Protein AF-A0A1T5DCK3-F1 (afdb_monomer_lite)

Foldseek 3Di:
DPPVPDDWDKDKAWFFDDPFKTKIKIWTQDADPVVRDGRDMFIWIQGPVVRDIDTDWQFDPQFQVRHTDRRGPQWDDDPDQWFRTKGWAALVNLLVCLVVVGGDDPSNVVNVPDDNPDGTDIDTDTDDD

pLDDT: mean 91.92, std 8.51, range [54.09, 98.19]

Organism: NCBI:txid1037355

Secondary structure (DSSP, 8-state):
--GGGSPPPEEEEEEEE-SSEEEEEEEE--EETTTTEE--EEEEEEETTTTEEEE--EE-TTBTT--EE-TTTSEE--S-SSEEEEEEE-HHHHHHHHHTT-B-HHHHHHHTT--TTPPPEEEEEEPP-

Radius of gyration: 18.08 Å; chains: 1; bounding box: 50×34×46 Å

Structure (mmCIF, N/CA/C/O backbone):
data_AF-A0A1T5DCK3-F1
#
_entry.id   AF-A0A1T5DCK3-F1
#
loop_
_atom_site.group_PDB
_atom_site.id
_atom_site.type_symbol
_atom_site.label_atom_id
_atom_site.label_alt_id
_atom_site.label_comp_id
_atom_site.label_asym_id
_atom_site.label_entity_id
_atom_site.label_seq_id
_atom_site.pdbx_PDB_ins_code
_atom_site.Cartn_x
_atom_site.Cartn_y
_atom_site.Cartn_z
_atom_site.occupancy
_atom_site.B_iso_or_equiv
_atom_site.auth_seq_id
_atom_site.auth_comp_id
_atom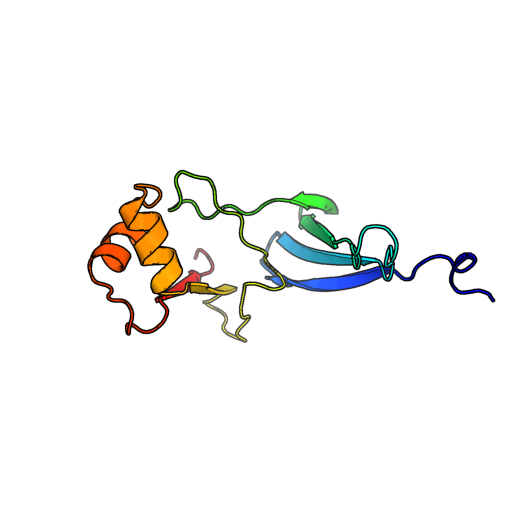_site.auth_asym_id
_atom_site.auth_atom_id
_atom_site.pdbx_PDB_model_num
ATOM 1 N N . PRO A 1 1 ? 34.866 0.796 -14.282 1.00 54.09 1 PRO A N 1
ATOM 2 C CA . PRO A 1 1 ? 34.253 2.106 -14.618 1.00 54.09 1 PRO A CA 1
ATOM 3 C C . PRO A 1 1 ? 34.091 2.942 -13.343 1.00 54.09 1 PRO A C 1
ATOM 5 O O . PRO A 1 1 ? 33.975 2.348 -12.275 1.00 54.09 1 PRO A O 1
ATOM 8 N N . SER A 1 2 ? 34.115 4.276 -13.436 1.00 58.41 2 SER A N 1
ATOM 9 C CA . SER A 1 2 ? 33.665 5.117 -12.317 1.00 58.41 2 SER A CA 1
ATOM 10 C C . SER A 1 2 ? 32.169 4.865 -12.090 1.00 58.41 2 SER A C 1
ATOM 12 O O . SER A 1 2 ? 31.454 4.581 -13.051 1.00 58.41 2 SER A O 1
ATOM 14 N N . ILE A 1 3 ? 31.689 4.953 -10.847 1.00 56.34 3 ILE A N 1
ATOM 15 C CA . ILE A 1 3 ? 30.260 4.778 -10.516 1.00 56.34 3 ILE A CA 1
ATOM 16 C C . ILE A 1 3 ? 29.384 5.745 -11.331 1.00 56.34 3 ILE A C 1
ATOM 18 O O . ILE A 1 3 ? 28.284 5.389 -11.736 1.00 56.34 3 ILE A O 1
ATOM 22 N N . GLU A 1 4 ? 29.916 6.922 -11.660 1.00 58.56 4 GLU A N 1
ATOM 23 C CA . GLU A 1 4 ? 29.238 7.966 -12.434 1.00 58.56 4 GLU A CA 1
ATOM 24 C C . GLU A 1 4 ? 29.069 7.643 -13.929 1.00 58.56 4 GLU A C 1
ATOM 26 O O . GLU A 1 4 ? 28.329 8.335 -14.621 1.00 58.56 4 GLU A O 1
ATOM 31 N N . THR A 1 5 ? 29.749 6.616 -14.457 1.00 62.28 5 THR A N 1
ATOM 32 C CA . THR A 1 5 ? 29.717 6.280 -15.894 1.00 62.28 5 THR A CA 1
ATOM 33 C C . THR A 1 5 ?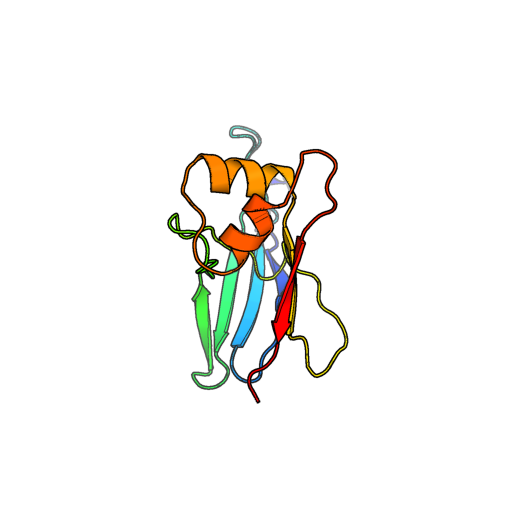 29.013 4.962 -16.215 1.00 62.28 5 THR A C 1
ATOM 35 O O . THR A 1 5 ? 28.977 4.556 -17.377 1.00 62.28 5 THR A O 1
ATOM 38 N N . MET A 1 6 ? 28.438 4.283 -15.217 1.00 72.62 6 MET A N 1
ATOM 39 C CA . MET A 1 6 ? 27.615 3.089 -15.435 1.00 72.62 6 MET A CA 1
ATOM 40 C C . MET A 1 6 ? 26.154 3.464 -15.688 1.00 72.62 6 MET A C 1
ATOM 42 O O . MET A 1 6 ? 25.591 4.317 -15.009 1.00 72.62 6 MET A O 1
ATOM 46 N N . ILE A 1 7 ? 25.521 2.776 -16.643 1.00 79.00 7 ILE A N 1
ATOM 47 C CA . ILE A 1 7 ? 24.062 2.803 -16.793 1.00 79.00 7 ILE A CA 1
ATOM 48 C C . ILE A 1 7 ? 23.467 2.169 -15.525 1.00 79.00 7 ILE A C 1
ATOM 50 O O . ILE A 1 7 ? 23.817 1.023 -15.225 1.00 79.00 7 ILE A O 1
ATOM 54 N N . PRO A 1 8 ? 22.602 2.873 -14.772 1.00 81.12 8 PRO A N 1
ATOM 55 C CA . PRO A 1 8 ? 22.052 2.339 -13.533 1.00 81.12 8 PRO A CA 1
ATOM 56 C C . PRO A 1 8 ? 21.213 1.083 -13.779 1.00 81.12 8 PRO A C 1
ATOM 58 O O . PRO A 1 8 ? 20.351 1.064 -14.658 1.00 81.12 8 PRO A O 1
ATOM 61 N N . GLU A 1 9 ? 21.440 0.046 -12.973 1.00 90.31 9 GLU A N 1
ATOM 62 C CA . GLU A 1 9 ? 20.614 -1.165 -12.978 1.00 90.31 9 GLU A CA 1
ATOM 63 C C . GLU A 1 9 ? 19.194 -0.830 -12.498 1.00 90.31 9 GLU A C 1
ATOM 65 O O . GLU A 1 9 ? 19.015 -0.056 -11.555 1.00 90.31 9 GLU A O 1
ATOM 70 N N . ILE A 1 10 ? 18.180 -1.421 -13.131 1.00 93.56 10 ILE A N 1
ATOM 71 C CA . ILE A 1 10 ? 16.782 -1.314 -12.701 1.00 93.56 10 ILE A CA 1
ATOM 72 C C . ILE A 1 10 ? 16.337 -2.695 -12.231 1.00 93.56 10 ILE A C 1
ATOM 74 O O . ILE A 1 10 ? 16.345 -3.652 -13.003 1.00 93.56 10 ILE A O 1
ATOM 78 N N . PHE A 1 11 ? 15.944 -2.791 -10.965 1.00 95.12 11 PHE A N 1
ATOM 79 C CA . PHE A 1 11 ? 15.368 -4.000 -10.389 1.00 95.12 11 PHE A CA 1
ATOM 80 C C . PHE A 1 11 ? 13.851 -3.959 -10.505 1.00 95.12 11 PHE A C 1
ATOM 82 O O . PHE A 1 11 ? 13.256 -2.900 -10.328 1.00 95.12 11 PHE A O 1
ATOM 89 N N . LEU A 1 12 ? 13.232 -5.109 -10.768 1.00 95.62 12 LEU A N 1
ATOM 90 C CA . LEU A 1 12 ? 11.781 -5.270 -10.781 1.00 95.62 12 LEU A CA 1
ATOM 91 C C . LEU A 1 12 ? 11.365 -6.145 -9.598 1.00 95.62 12 LEU A C 1
ATOM 93 O O . LEU A 1 12 ? 11.812 -7.286 -9.485 1.00 95.62 12 LEU A O 1
ATOM 97 N N . PHE A 1 13 ? 10.494 -5.618 -8.744 1.00 94.88 13 PHE A N 1
ATOM 98 C CA . PHE A 1 13 ? 9.942 -6.321 -7.593 1.00 94.88 13 PHE A CA 1
ATOM 99 C C . PHE A 1 13 ? 8.462 -6.637 -7.832 1.00 94.88 13 PHE A C 1
ATOM 101 O O . PHE A 1 13 ? 7.687 -5.721 -8.124 1.00 94.88 13 PHE A O 1
ATOM 108 N N . PRO A 1 14 ? 8.050 -7.912 -7.732 1.00 92.81 14 PRO A N 1
ATOM 109 C CA . PRO A 1 14 ? 6.644 -8.277 -7.790 1.00 92.81 14 PRO A CA 1
ATOM 110 C C . PRO A 1 14 ? 5.934 -7.976 -6.465 1.00 92.81 14 PRO A C 1
ATOM 112 O O . PRO A 1 14 ? 6.500 -8.170 -5.390 1.00 92.81 14 PRO A O 1
ATOM 115 N N . GLY A 1 15 ? 4.685 -7.523 -6.560 1.00 92.62 15 GLY A N 1
ATOM 116 C CA . GLY A 1 15 ? 3.769 -7.326 -5.440 1.00 92.62 15 GLY A CA 1
ATOM 117 C C . GLY A 1 15 ? 2.556 -8.250 -5.530 1.00 92.62 15 GLY A C 1
ATOM 118 O O . GLY A 1 15 ? 2.675 -9.434 -5.838 1.00 92.62 15 GLY A O 1
ATOM 119 N N . VAL A 1 16 ? 1.372 -7.699 -5.260 1.00 91.31 16 VAL A N 1
ATOM 120 C CA . VAL A 1 16 ? 0.097 -8.431 -5.333 1.00 91.31 16 VAL A CA 1
ATOM 121 C C . VAL A 1 16 ? -0.215 -8.883 -6.759 1.00 91.31 16 VAL A C 1
ATOM 123 O O . VAL A 1 16 ? -0.167 -8.088 -7.700 1.00 91.31 16 VAL A O 1
ATOM 126 N N . PHE A 1 17 ? -0.640 -10.137 -6.910 1.00 90.31 17 PHE A N 1
ATOM 127 C CA . PHE A 1 17 ? -1.206 -10.650 -8.154 1.00 90.31 17 PHE A CA 1
ATOM 128 C C . PHE A 1 17 ? -2.696 -10.946 -7.998 1.00 90.31 17 PHE A C 1
ATOM 130 O O . PHE A 1 17 ? -3.157 -11.523 -7.015 1.00 90.31 17 PHE A O 1
ATOM 137 N N . THR A 1 18 ? -3.455 -10.518 -8.997 1.00 88.38 18 THR A N 1
ATOM 138 C CA . THR A 1 18 ? -4.888 -10.773 -9.131 1.00 88.38 18 THR A CA 1
ATOM 139 C C . THR A 1 18 ? -5.160 -11.367 -10.509 1.00 88.38 18 THR A C 1
ATOM 141 O O . THR A 1 18 ? -4.271 -11.393 -11.365 1.00 88.38 18 THR A O 1
ATOM 144 N N . ASP A 1 19 ? -6.399 -11.779 -10.771 1.00 88.56 19 ASP A N 1
ATOM 145 C CA . ASP A 1 19 ? -6.775 -12.324 -12.079 1.00 88.56 19 ASP A CA 1
ATOM 146 C C . ASP A 1 19 ? -6.506 -11.361 -13.240 1.00 88.56 19 ASP A C 1
ATOM 148 O O . ASP A 1 19 ? -6.129 -11.807 -14.325 1.00 88.56 19 ASP A O 1
ATOM 152 N N . ARG A 1 20 ? -6.664 -10.046 -13.027 1.00 92.94 20 ARG A N 1
ATOM 153 C CA . ARG A 1 20 ? -6.471 -9.025 -14.071 1.00 92.94 20 ARG A CA 1
ATOM 154 C C . ARG A 1 20 ? -5.170 -8.242 -13.931 1.00 92.94 20 ARG A C 1
ATOM 156 O O . ARG A 1 20 ? -4.526 -7.981 -14.941 1.00 92.94 20 ARG A O 1
ATOM 163 N N . TYR A 1 21 ? -4.799 -7.859 -12.716 1.00 94.25 21 TYR A N 1
ATOM 164 C CA . TYR A 1 21 ? -3.709 -6.920 -12.462 1.00 94.25 21 TYR A CA 1
ATOM 165 C C . TYR A 1 21 ? -2.545 -7.583 -11.742 1.00 94.25 21 TYR A C 1
ATOM 167 O O . TYR A 1 21 ? -2.746 -8.227 -10.707 1.00 94.25 21 TYR A O 1
ATOM 175 N N . TYR A 1 22 ? -1.337 -7.363 -12.258 1.00 95.19 22 TYR A N 1
ATOM 176 C CA . TYR A 1 22 ? -0.093 -7.667 -11.558 1.00 95.19 22 TYR A CA 1
ATOM 177 C C . TYR A 1 22 ? 0.562 -6.373 -11.096 1.00 95.19 22 TYR A C 1
ATOM 179 O O . TYR A 1 22 ? 0.998 -5.573 -11.924 1.00 95.19 22 TYR A O 1
ATOM 187 N N . PHE A 1 23 ? 0.621 -6.176 -9.783 1.00 95.81 23 PHE A N 1
ATOM 188 C CA . PHE A 1 23 ? 1.302 -5.040 -9.183 1.00 95.81 23 PHE A CA 1
ATOM 189 C C . PHE A 1 23 ? 2.803 -5.314 -9.133 1.00 95.81 23 PHE A C 1
ATOM 191 O O . PHE A 1 23 ? 3.249 -6.385 -8.719 1.00 95.81 23 PHE A O 1
ATOM 198 N N . LEU A 1 24 ? 3.576 -4.345 -9.595 1.00 96.31 24 LEU A N 1
ATOM 199 C CA . LEU A 1 24 ? 5.017 -4.399 -9.765 1.00 96.31 24 LEU A CA 1
ATOM 200 C C . LEU A 1 24 ? 5.612 -3.071 -9.295 1.00 96.31 24 LEU A C 1
ATOM 202 O O . LEU A 1 24 ? 4.934 -2.044 -9.246 1.00 96.31 24 LEU A O 1
ATOM 206 N N . GLN A 1 25 ? 6.904 -3.069 -9.007 1.00 96.69 25 GLN A N 1
ATOM 207 C CA . GLN A 1 25 ? 7.637 -1.837 -8.772 1.00 96.69 25 GLN A CA 1
ATOM 208 C C . GLN A 1 25 ? 9.042 -1.933 -9.339 1.00 96.69 25 GLN A C 1
ATOM 210 O O . GLN A 1 25 ? 9.726 -2.943 -9.166 1.00 96.69 25 GLN A O 1
ATOM 215 N N . THR A 1 26 ? 9.484 -0.869 -10.000 1.00 96.50 26 THR A N 1
ATOM 216 C CA . THR A 1 26 ? 10.885 -0.722 -10.378 1.00 96.50 26 THR A CA 1
ATOM 217 C C . THR A 1 26 ? 11.645 0.043 -9.308 1.00 96.50 26 THR A C 1
ATOM 219 O O . THR A 1 26 ? 11.128 0.991 -8.724 1.00 96.50 26 THR A O 1
ATOM 222 N N . VAL A 1 27 ? 12.892 -0.352 -9.063 1.00 95.62 27 VAL A N 1
ATOM 223 C CA . VAL A 1 27 ? 13.833 0.392 -8.223 1.00 95.62 27 VAL A CA 1
ATOM 224 C C . VAL A 1 27 ? 15.104 0.599 -9.023 1.00 95.62 27 VAL A C 1
ATOM 226 O O . VAL A 1 27 ? 15.778 -0.365 -9.397 1.00 95.62 27 VAL A O 1
ATOM 229 N N . LYS A 1 28 ? 15.441 1.856 -9.295 1.00 95.06 28 LYS A N 1
ATOM 230 C CA . LYS A 1 28 ? 16.676 2.200 -10.001 1.00 95.06 28 LYS A CA 1
ATOM 231 C C . LYS A 1 28 ? 17.829 2.269 -9.003 1.00 95.06 28 LYS A C 1
ATOM 233 O O . LYS A 1 28 ? 17.735 2.958 -7.992 1.00 95.06 28 LYS A O 1
ATOM 238 N N . LYS A 1 29 ? 18.933 1.579 -9.278 1.00 92.44 29 LYS A N 1
ATOM 239 C CA . LYS A 1 29 ? 20.154 1.574 -8.457 1.00 92.44 29 LYS A CA 1
ATOM 240 C C . LYS A 1 29 ? 20.947 2.865 -8.654 1.00 92.44 29 LYS A C 1
ATOM 242 O O . LYS A 1 29 ? 22.016 2.880 -9.254 1.00 92.44 29 LYS A O 1
ATOM 247 N N . GLU A 1 30 ? 20.382 3.960 -8.180 1.00 91.94 30 GLU A N 1
ATOM 248 C CA . GLU A 1 30 ? 20.925 5.305 -8.320 1.00 91.94 30 GLU A CA 1
ATOM 249 C C . GLU A 1 30 ? 20.798 6.026 -6.984 1.00 91.94 30 GLU A C 1
ATOM 251 O O . GLU A 1 30 ? 19.759 5.946 -6.336 1.00 91.94 30 GLU A O 1
ATOM 256 N N . TYR A 1 31 ? 21.855 6.716 -6.567 1.00 90.75 31 TYR A N 1
ATOM 257 C CA . TYR A 1 31 ? 21.862 7.509 -5.344 1.00 90.75 31 TYR A CA 1
ATOM 258 C C . TYR A 1 31 ? 22.521 8.852 -5.621 1.00 90.75 31 TYR A C 1
ATOM 260 O O . TYR A 1 31 ? 23.645 8.908 -6.119 1.00 90.75 31 TYR A O 1
ATOM 268 N N . ASN A 1 32 ? 21.823 9.931 -5.295 1.00 90.19 32 ASN A N 1
ATOM 269 C CA . ASN A 1 32 ? 22.336 11.282 -5.375 1.00 90.19 32 ASN A CA 1
ATOM 270 C C . ASN A 1 32 ? 22.846 11.706 -3.992 1.00 90.19 32 ASN A C 1
ATOM 272 O O . ASN A 1 32 ? 22.068 12.071 -3.114 1.00 90.19 32 ASN A O 1
ATOM 276 N N . PHE A 1 33 ? 24.169 11.685 -3.820 1.00 90.81 33 PHE A N 1
ATOM 277 C CA . PHE A 1 33 ? 24.838 12.086 -2.577 1.00 90.81 33 PHE A CA 1
ATOM 278 C C . PHE A 1 33 ? 24.746 13.590 -2.284 1.00 90.81 33 PHE A C 1
ATOM 280 O O . PHE A 1 33 ? 24.949 13.997 -1.146 1.00 90.81 33 PHE A O 1
ATOM 287 N N . THR A 1 34 ? 24.448 14.426 -3.282 1.00 93.75 34 THR A N 1
ATOM 288 C CA . THR A 1 34 ? 24.250 15.868 -3.079 1.00 93.75 34 THR A CA 1
ATOM 289 C C . THR A 1 34 ? 22.890 16.160 -2.458 1.00 93.75 34 THR A C 1
ATOM 291 O O . THR A 1 34 ? 22.786 17.042 -1.612 1.00 93.75 34 THR A O 1
ATOM 294 N N . THR A 1 35 ? 21.847 15.438 -2.874 1.00 94.31 35 THR A N 1
ATOM 295 C CA . THR A 1 35 ? 20.481 15.633 -2.363 1.00 94.31 35 THR A CA 1
ATOM 296 C C . THR A 1 35 ? 20.093 14.647 -1.266 1.00 94.31 35 THR A C 1
ATOM 298 O O . THR A 1 35 ? 19.013 14.788 -0.710 1.00 94.31 35 THR A O 1
ATOM 301 N N . ASP A 1 36 ? 20.931 13.644 -0.991 1.00 92.25 36 ASP A N 1
ATOM 302 C CA . ASP A 1 36 ? 20.643 12.511 -0.101 1.00 92.25 36 ASP A CA 1
ATOM 303 C C . ASP A 1 36 ? 19.367 11.739 -0.493 1.00 92.25 36 ASP A C 1
ATOM 305 O O . ASP A 1 36 ? 18.603 11.251 0.334 1.00 92.25 36 ASP A O 1
ATOM 309 N N . ILE A 1 37 ? 19.113 11.655 -1.803 1.00 91.81 37 ILE A N 1
ATOM 310 C CA . ILE A 1 37 ? 17.952 10.962 -2.374 1.00 91.81 37 ILE A CA 1
ATOM 311 C C . ILE A 1 37 ? 18.474 9.840 -3.251 1.00 91.81 37 ILE A C 1
ATOM 313 O O . ILE A 1 37 ? 19.305 10.065 -4.128 1.00 91.81 37 ILE A O 1
ATOM 317 N N . GLY A 1 38 ? 17.941 8.639 -3.082 1.00 92.88 38 GLY A N 1
ATOM 318 C CA . GLY A 1 38 ? 18.279 7.535 -3.960 1.00 92.88 38 GLY A CA 1
ATOM 319 C C . GLY A 1 38 ? 17.207 6.474 -4.029 1.00 92.88 38 GLY A C 1
ATOM 320 O O . GLY A 1 38 ? 16.156 6.565 -3.399 1.00 92.88 38 GLY A O 1
ATOM 321 N N . PHE A 1 39 ? 17.515 5.464 -4.830 1.00 92.94 39 PHE A N 1
ATOM 322 C CA . PHE A 1 39 ? 16.661 4.332 -5.133 1.00 92.94 39 PHE A CA 1
ATOM 323 C C . PHE A 1 39 ? 15.274 4.762 -5.622 1.00 92.94 39 PHE A C 1
ATOM 325 O O . PHE A 1 39 ? 14.280 4.304 -5.051 1.00 92.94 39 PHE A O 1
ATOM 332 N N . PRO A 1 40 ? 15.177 5.650 -6.640 1.00 93.88 40 PRO A N 1
ATOM 333 C CA . PRO A 1 40 ? 13.886 6.120 -7.111 1.00 93.88 40 PRO A CA 1
ATOM 334 C C . PRO A 1 40 ? 13.050 4.934 -7.590 1.00 93.88 40 PRO A C 1
ATOM 336 O O . PRO A 1 40 ? 13.566 3.982 -8.193 1.00 93.88 40 PRO A O 1
ATOM 339 N N . ARG A 1 41 ? 11.759 5.003 -7.263 1.00 94.50 41 ARG A N 1
ATOM 340 C CA . ARG A 1 41 ? 10.803 3.913 -7.433 1.00 94.50 41 ARG A CA 1
ATOM 341 C C . ARG A 1 41 ? 9.693 4.329 -8.377 1.00 94.50 41 ARG A C 1
ATOM 343 O O . ARG A 1 41 ? 9.220 5.461 -8.291 1.00 94.50 41 ARG A O 1
ATOM 350 N N . THR A 1 42 ? 9.244 3.399 -9.208 1.00 95.81 42 THR A N 1
ATOM 351 C CA . THR A 1 42 ? 8.036 3.580 -10.018 1.00 95.81 42 THR A CA 1
ATOM 352 C C . THR A 1 42 ? 7.111 2.399 -9.789 1.00 95.81 42 THR A C 1
ATOM 354 O O . THR A 1 42 ? 7.484 1.249 -10.020 1.00 95.81 42 THR A O 1
ATOM 357 N N . ASP A 1 43 ? 5.906 2.695 -9.316 1.00 96.69 43 ASP A N 1
ATOM 358 C CA . ASP A 1 43 ? 4.852 1.716 -9.092 1.00 96.69 43 ASP A CA 1
ATOM 359 C C . ASP A 1 43 ? 4.146 1.426 -10.425 1.00 96.69 43 ASP A C 1
ATOM 361 O O . ASP A 1 43 ? 3.568 2.315 -11.050 1.00 96.69 43 ASP A O 1
ATOM 365 N N . LEU A 1 44 ? 4.215 0.172 -10.874 1.00 97.31 44 LEU A N 1
ATOM 366 C CA . LEU A 1 44 ? 3.696 -0.287 -12.160 1.00 97.31 44 LEU A CA 1
ATOM 367 C C . LEU A 1 44 ? 2.611 -1.348 -11.982 1.00 97.31 44 LEU A C 1
ATOM 369 O O . LEU A 1 44 ? 2.692 -2.210 -11.113 1.00 97.31 44 LEU A O 1
ATOM 373 N N . VAL A 1 45 ? 1.606 -1.330 -12.846 1.00 97.38 45 VAL A N 1
ATOM 374 C CA . VAL A 1 45 ? 0.610 -2.394 -12.940 1.00 97.38 45 VAL A CA 1
ATOM 375 C C . VAL A 1 45 ? 0.596 -2.940 -14.356 1.00 97.38 45 VAL A C 1
ATOM 377 O O . VAL A 1 45 ? 0.490 -2.185 -15.320 1.00 97.38 45 VAL A O 1
ATOM 380 N N . TYR A 1 46 ? 0.713 -4.257 -14.489 1.00 97.75 46 TYR A N 1
ATOM 381 C CA . TYR A 1 46 ? 0.452 -4.940 -15.750 1.00 97.75 46 TYR A CA 1
ATOM 382 C C . TYR A 1 46 ? -1.012 -5.379 -15.789 1.00 97.75 46 TYR A C 1
ATOM 384 O O . TYR A 1 46 ? -1.436 -6.212 -14.983 1.00 97.75 46 TYR A O 1
ATOM 392 N N . ASP A 1 47 ? -1.784 -4.815 -16.718 1.00 97.69 47 ASP A N 1
ATOM 393 C CA . ASP A 1 47 ? -3.145 -5.254 -17.016 1.00 97.69 47 ASP A CA 1
ATOM 394 C C . ASP A 1 47 ? -3.089 -6.405 -18.024 1.00 97.69 47 ASP A C 1
ATOM 396 O O . ASP A 1 47 ? -2.731 -6.231 -19.191 1.00 97.69 47 ASP A O 1
ATOM 400 N N . ARG A 1 48 ? -3.458 -7.605 -17.575 1.00 96.75 48 ARG A N 1
ATOM 401 C CA . ARG A 1 48 ? -3.417 -8.823 -18.393 1.00 96.75 48 ARG A CA 1
ATOM 402 C C . ARG A 1 48 ? -4.450 -8.843 -19.513 1.00 96.75 48 ARG A C 1
ATOM 404 O O . ARG A 1 48 ? -4.237 -9.547 -20.500 1.00 96.75 48 ARG A O 1
ATOM 411 N N . GLN A 1 49 ? -5.568 -8.135 -19.359 1.00 97.19 49 GLN A N 1
ATOM 412 C CA . GLN A 1 49 ? -6.609 -8.076 -20.386 1.00 97.19 49 GLN A CA 1
ATOM 413 C C . GLN A 1 49 ? -6.173 -7.158 -21.525 1.00 97.19 49 GLN A C 1
ATOM 415 O O . GLN A 1 49 ? -6.283 -7.525 -22.693 1.00 97.19 49 GLN A O 1
ATOM 420 N N . GLU A 1 50 ? -5.618 -5.999 -21.178 1.00 97.94 50 GLU A N 1
ATOM 421 C CA . GLU A 1 50 ? -5.135 -5.012 -22.150 1.00 97.9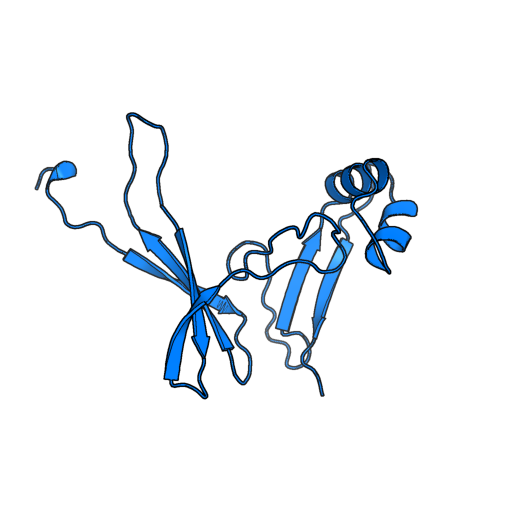4 50 GLU A CA 1
ATOM 422 C C . GLU A 1 50 ? -3.728 -5.335 -22.672 1.00 97.94 50 GLU A C 1
ATOM 424 O O . GLU A 1 50 ? -3.321 -4.838 -23.719 1.00 97.94 50 GLU A O 1
ATOM 429 N N . LYS A 1 51 ? -2.995 -6.206 -21.966 1.00 97.44 51 LYS A N 1
ATOM 430 C CA . LYS A 1 51 ? -1.588 -6.556 -22.215 1.00 97.44 51 LYS A CA 1
ATOM 431 C C . LYS A 1 51 ? -0.677 -5.323 -22.212 1.00 97.44 51 LYS A C 1
ATOM 433 O O . LYS A 1 51 ? 0.277 -5.257 -22.987 1.00 97.44 51 LYS A O 1
ATOM 438 N N . ALA A 1 52 ? -0.953 -4.382 -21.313 1.00 98.06 52 ALA A N 1
ATOM 439 C CA . ALA A 1 52 ? -0.254 -3.107 -21.191 1.00 98.06 52 ALA A CA 1
ATOM 440 C C . ALA A 1 52 ? 0.225 -2.860 -19.753 1.00 98.06 52 ALA A C 1
ATOM 442 O O . ALA A 1 52 ? -0.309 -3.430 -18.800 1.00 98.06 52 ALA A O 1
ATOM 443 N N . ILE A 1 53 ? 1.256 -2.023 -19.613 1.00 97.75 53 ILE A N 1
ATOM 444 C CA . ILE A 1 53 ? 1.793 -1.580 -18.323 1.00 97.75 53 ILE A CA 1
ATOM 445 C C . ILE A 1 53 ? 1.424 -0.114 -18.118 1.00 97.75 53 ILE A C 1
ATOM 447 O O . ILE A 1 53 ? 1.600 0.699 -19.026 1.00 97.75 53 ILE A O 1
ATOM 451 N N . TYR A 1 54 ? 0.974 0.213 -16.912 1.00 97.94 54 TYR A N 1
ATOM 452 C CA . TYR A 1 54 ? 0.648 1.570 -16.492 1.00 97.94 54 TYR A CA 1
ATOM 453 C C . TYR A 1 54 ? 1.349 1.912 -15.183 1.00 97.94 54 TYR A C 1
ATOM 455 O O . TYR A 1 54 ? 1.577 1.033 -14.353 1.00 97.94 54 TYR A O 1
ATOM 463 N N . GLU A 1 55 ? 1.635 3.192 -14.968 1.00 97.44 55 GLU A N 1
ATOM 464 C CA . GLU A 1 55 ? 1.880 3.691 -13.616 1.00 97.44 55 GLU A CA 1
ATOM 465 C C . GLU A 1 55 ? 0.557 3.741 -12.852 1.00 97.44 55 GLU A C 1
ATOM 467 O O . GLU A 1 55 ? -0.493 4.039 -13.429 1.00 97.44 55 GLU A O 1
ATOM 472 N N . TYR A 1 56 ? 0.591 3.426 -11.560 1.00 95.44 56 TYR A N 1
ATOM 473 C CA . TYR A 1 56 ? -0.622 3.379 -10.751 1.00 95.44 56 TYR A CA 1
ATOM 474 C C . TYR A 1 56 ? -0.460 4.091 -9.414 1.00 95.44 56 TYR A C 1
ATOM 476 O O . TYR A 1 56 ? 0.632 4.324 -8.906 1.00 95.44 56 TYR A O 1
ATOM 484 N N . THR A 1 57 ? -1.599 4.392 -8.802 1.00 95.12 57 THR A N 1
ATOM 485 C CA . THR A 1 57 ? -1.671 4.730 -7.384 1.00 95.12 57 THR A CA 1
ATOM 486 C C . THR A 1 57 ? -2.882 4.029 -6.788 1.00 95.12 57 THR A C 1
ATOM 488 O O . THR A 1 57 ? -4.003 4.204 -7.268 1.00 95.12 57 THR A O 1
ATOM 491 N N . VAL A 1 58 ? -2.667 3.223 -5.747 1.00 93.31 58 VAL A N 1
ATOM 492 C CA . VAL A 1 58 ? -3.752 2.665 -4.930 1.00 93.31 58 VAL A CA 1
ATOM 493 C C . VAL A 1 58 ? -3.952 3.571 -3.727 1.00 93.31 58 VAL A C 1
ATOM 495 O O . VAL A 1 58 ? -2.989 3.978 -3.087 1.00 93.31 58 VAL A O 1
ATOM 498 N N . LEU A 1 59 ? -5.208 3.892 -3.426 1.00 94.06 59 LEU A N 1
ATOM 499 C CA . LEU A 1 59 ? -5.585 4.801 -2.350 1.00 94.06 59 LEU A CA 1
ATOM 500 C C . LEU A 1 59 ? -6.459 4.052 -1.349 1.00 94.06 59 LEU A C 1
ATOM 502 O O . LEU A 1 59 ? -7.423 3.391 -1.743 1.00 94.06 59 LEU A O 1
ATOM 506 N N . ASN A 1 60 ? -6.163 4.186 -0.058 1.00 93.50 60 ASN A N 1
ATOM 507 C CA . ASN A 1 60 ? -7.044 3.677 0.980 1.00 93.50 60 ASN A CA 1
ATOM 508 C C . ASN A 1 60 ? -8.301 4.554 1.036 1.00 93.50 60 ASN A C 1
ATOM 510 O O . ASN A 1 60 ? -8.253 5.725 1.416 1.00 93.50 60 ASN A O 1
ATOM 514 N N . ALA A 1 61 ? -9.432 3.973 0.638 1.00 93.50 61 ALA A N 1
ATOM 515 C CA . ALA A 1 61 ? -10.696 4.682 0.535 1.00 93.50 61 ALA A CA 1
ATOM 516 C C . ALA A 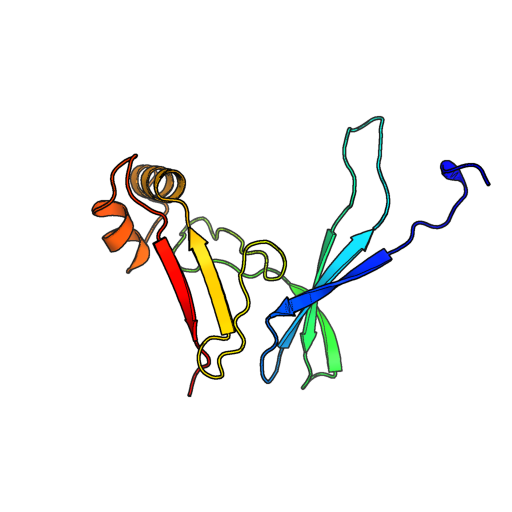1 61 ? -11.235 5.168 1.887 1.00 93.50 61 ALA A C 1
ATOM 518 O O . ALA A 1 61 ? -12.024 6.108 1.876 1.00 93.50 61 ALA A O 1
ATOM 519 N N . ASP A 1 62 ? -10.812 4.589 3.017 1.00 95.25 62 ASP A N 1
ATOM 520 C CA . ASP A 1 62 ? -11.212 5.021 4.362 1.00 95.25 62 ASP A CA 1
ATOM 521 C C . ASP A 1 62 ? -10.459 6.277 4.835 1.00 95.25 62 ASP A C 1
ATOM 523 O O . ASP A 1 62 ? -10.860 6.893 5.822 1.00 95.25 62 ASP A O 1
ATOM 527 N N . PHE A 1 63 ? -9.427 6.715 4.104 1.00 95.88 63 PHE A N 1
ATOM 528 C CA . PHE A 1 63 ? -8.778 8.009 4.304 1.00 95.88 63 PHE A CA 1
ATOM 529 C C . PHE A 1 63 ? -9.373 9.061 3.366 1.00 95.88 63 PHE A C 1
ATOM 531 O O . PHE A 1 63 ? -9.286 8.974 2.139 1.00 95.88 63 PHE A O 1
ATOM 538 N N . SER A 1 64 ? -9.927 10.123 3.940 1.00 93.44 64 SER A N 1
ATOM 539 C CA . SER A 1 64 ? -10.421 11.293 3.205 1.00 93.44 64 SER A CA 1
ATOM 540 C C . SER A 1 64 ? -9.293 12.037 2.486 1.00 93.44 64 SER A C 1
ATOM 542 O O . SER A 1 64 ? -9.511 12.605 1.418 1.00 93.44 64 SER A O 1
ATOM 544 N N . THR A 1 65 ? -8.073 11.953 3.020 1.00 91.75 65 THR A N 1
ATOM 545 C CA . THR A 1 65 ? -6.832 12.476 2.432 1.00 91.75 65 THR A CA 1
ATOM 546 C C . THR A 1 65 ? -6.292 11.625 1.281 1.00 91.75 65 THR A C 1
ATOM 548 O O . THR A 1 65 ? -5.271 11.982 0.703 1.00 91.75 65 THR A O 1
ATOM 551 N N . LYS A 1 66 ? -6.976 10.529 0.905 1.00 89.50 66 LYS A N 1
ATOM 552 C CA . LYS A 1 66 ? -6.537 9.595 -0.144 1.00 89.50 66 LYS A CA 1
ATOM 553 C C . LYS A 1 66 ? -5.121 9.072 0.134 1.00 89.50 66 LYS A C 1
ATOM 555 O O . LYS A 1 66 ? -4.233 9.186 -0.705 1.00 89.50 66 LYS A O 1
ATOM 560 N N . LYS A 1 67 ? -4.903 8.507 1.326 1.00 92.25 67 LYS A N 1
ATOM 561 C CA . LYS A 1 67 ? -3.598 7.954 1.713 1.00 92.25 67 LYS A CA 1
ATOM 562 C C . LYS A 1 67 ? -3.188 6.844 0.726 1.00 92.25 67 LYS A C 1
ATOM 564 O O . LYS A 1 67 ? -3.971 5.904 0.548 1.00 92.25 67 LYS A O 1
ATOM 569 N N . PRO A 1 68 ? -2.022 6.945 0.062 1.00 93.19 68 PRO A N 1
ATOM 570 C CA . PRO A 1 68 ? -1.570 5.920 -0.868 1.00 93.19 68 PRO A CA 1
ATOM 571 C C . PRO A 1 68 ? -1.193 4.630 -0.133 1.00 93.19 68 PRO A C 1
ATOM 573 O O . PRO A 1 68 ? -0.833 4.653 1.043 1.00 93.19 68 PRO A O 1
ATOM 576 N N . VAL A 1 69 ? -1.285 3.506 -0.840 1.00 92.44 69 VAL A N 1
ATOM 577 C CA . VAL A 1 69 ? -0.874 2.180 -0.364 1.00 92.44 69 VAL A CA 1
ATOM 578 C C . VAL A 1 69 ? 0.114 1.601 -1.364 1.00 92.44 69 VAL A C 1
ATOM 580 O O . VAL A 1 69 ? -0.231 1.434 -2.537 1.00 92.44 69 VAL A O 1
ATOM 583 N N . ASN A 1 70 ? 1.330 1.278 -0.917 1.00 91.94 70 ASN A N 1
ATOM 584 C CA . ASN A 1 70 ? 2.292 0.621 -1.785 1.00 91.94 70 ASN A CA 1
ATOM 585 C C . ASN A 1 70 ? 2.016 -0.889 -1.852 1.00 91.94 70 ASN A C 1
ATOM 587 O O . ASN A 1 70 ? 2.158 -1.605 -0.861 1.00 91.94 70 ASN A O 1
ATOM 591 N N . MET A 1 71 ? 1.670 -1.391 -3.039 1.00 93.50 71 MET A N 1
ATOM 592 C CA . MET A 1 71 ? 1.274 -2.794 -3.235 1.00 93.50 71 MET A CA 1
ATOM 593 C C . MET A 1 71 ? 2.459 -3.776 -3.298 1.00 93.50 71 MET A C 1
ATOM 595 O O . MET A 1 71 ? 2.269 -4.936 -3.670 1.00 93.50 71 MET A O 1
ATOM 599 N N . VAL A 1 72 ? 3.670 -3.320 -2.960 1.00 91.62 72 VAL A N 1
ATOM 600 C CA . VAL A 1 72 ? 4.899 -4.126 -2.927 1.00 91.62 72 VAL A CA 1
ATOM 601 C C . VAL A 1 72 ? 5.531 -4.111 -1.531 1.00 91.62 72 VAL A C 1
ATOM 603 O O . VAL A 1 72 ? 5.793 -5.173 -0.974 1.00 91.62 72 VAL A O 1
ATOM 606 N N . TYR A 1 73 ? 5.745 -2.936 -0.934 1.00 86.69 73 TYR A N 1
ATOM 607 C CA . TYR A 1 73 ? 6.430 -2.791 0.357 1.00 86.69 73 TYR A CA 1
ATOM 608 C C . TYR A 1 73 ? 5.508 -2.780 1.578 1.00 86.69 73 TYR A C 1
ATOM 610 O O . TYR A 1 73 ? 5.864 -3.366 2.602 1.00 86.69 73 TYR A O 1
ATOM 618 N N . ASP A 1 74 ? 4.341 -2.138 1.491 1.00 88.00 74 ASP A N 1
ATOM 619 C CA . ASP A 1 74 ? 3.484 -1.888 2.666 1.00 88.00 74 ASP A CA 1
ATOM 620 C C . ASP A 1 74 ? 2.558 -3.069 2.991 1.00 88.00 74 ASP A C 1
ATOM 622 O O . ASP A 1 74 ? 1.776 -3.030 3.946 1.00 88.00 74 ASP A O 1
ATOM 626 N N . ILE A 1 75 ? 2.622 -4.128 2.183 1.00 91.62 75 ILE A N 1
ATOM 627 C CA . ILE A 1 75 ? 1.701 -5.257 2.231 1.00 91.62 75 ILE A CA 1
ATOM 628 C C . ILE A 1 75 ? 2.433 -6.572 2.492 1.00 91.62 75 ILE A C 1
ATOM 630 O O . ILE A 1 75 ? 3.608 -6.756 2.177 1.00 91.62 75 ILE A O 1
ATOM 634 N N . LYS A 1 76 ? 1.712 -7.518 3.089 1.00 90.12 76 LYS A N 1
ATOM 635 C CA . LYS A 1 76 ? 2.132 -8.909 3.251 1.00 90.12 76 LYS A CA 1
ATOM 636 C C . LYS A 1 76 ? 1.291 -9.794 2.345 1.00 90.12 76 LYS A C 1
ATOM 638 O O . LYS A 1 76 ? 0.063 -9.716 2.365 1.00 90.12 76 LYS A O 1
ATOM 643 N N . LEU A 1 77 ? 1.973 -10.635 1.577 1.00 85.25 77 LEU A N 1
ATOM 644 C CA . LEU A 1 77 ? 1.363 -11.681 0.767 1.00 85.25 77 LEU A CA 1
ATOM 645 C C . LEU A 1 77 ? 1.312 -12.973 1.582 1.00 85.25 77 LEU A C 1
ATOM 647 O O . LEU A 1 77 ? 2.291 -13.332 2.239 1.00 85.25 77 LEU A O 1
ATOM 651 N N . PHE A 1 78 ? 0.182 -13.666 1.517 1.00 79.31 78 PHE A N 1
ATOM 652 C CA . PHE A 1 78 ? 0.007 -15.001 2.075 1.00 79.31 78 PHE A CA 1
ATOM 653 C C . PHE A 1 78 ? -0.297 -15.963 0.932 1.00 79.31 78 PHE A C 1
ATOM 655 O O . PHE A 1 78 ? -0.899 -15.569 -0.063 1.00 79.31 78 PHE A O 1
ATOM 662 N N . ASN A 1 79 ? 0.126 -17.219 1.063 1.00 75.56 79 ASN A N 1
ATOM 663 C CA . ASN A 1 79 ? -0.254 -18.267 0.119 1.00 75.56 79 ASN A CA 1
ATOM 664 C C . ASN A 1 79 ? -1.658 -18.784 0.474 1.00 75.56 79 ASN A C 1
ATOM 666 O O . ASN A 1 79 ? -1.799 -19.898 0.977 1.00 75.56 79 ASN A O 1
ATOM 670 N N . ASP A 1 80 ? -2.654 -17.915 0.315 1.00 84.44 80 ASP A N 1
ATOM 671 C CA . ASP A 1 80 ? -4.057 -18.141 0.652 1.00 84.44 80 ASP A CA 1
ATOM 672 C C . ASP A 1 80 ? -4.935 -17.737 -0.540 1.00 84.44 80 ASP A C 1
ATOM 674 O O . ASP A 1 80 ? -4.809 -16.630 -1.064 1.00 84.44 80 ASP A O 1
ATOM 678 N N . ASP A 1 81 ? -5.824 -18.634 -0.967 1.00 83.12 81 ASP A N 1
ATOM 679 C CA . ASP A 1 81 ? -6.647 -18.434 -2.166 1.00 83.12 81 ASP A CA 1
ATOM 680 C C . ASP A 1 81 ? -7.798 -17.426 -1.954 1.00 83.12 81 ASP A C 1
ATOM 682 O O . ASP A 1 81 ? -8.457 -17.020 -2.912 1.00 83.12 81 ASP A O 1
ATOM 686 N N . GLU A 1 82 ? -8.074 -16.999 -0.716 1.00 88.75 82 GLU A N 1
ATOM 687 C CA . GLU A 1 82 ? -9.105 -16.005 -0.404 1.00 88.75 82 GLU A CA 1
ATOM 688 C C . GLU A 1 82 ? -8.538 -14.602 -0.144 1.00 88.75 82 GLU A C 1
ATOM 690 O O . GLU A 1 82 ? -9.235 -13.610 -0.390 1.00 88.75 82 GLU A O 1
ATOM 695 N N . ILE A 1 83 ? -7.309 -14.495 0.373 1.00 90.81 83 ILE A N 1
ATOM 696 C CA . ILE A 1 83 ? -6.687 -13.233 0.800 1.00 90.81 83 ILE A CA 1
ATOM 697 C C . ILE A 1 83 ? -5.612 -12.799 -0.201 1.00 90.81 83 ILE A C 1
ATOM 699 O O . ILE A 1 83 ? -4.538 -13.382 -0.276 1.00 90.81 83 ILE A O 1
ATOM 703 N N . ALA A 1 84 ? -5.860 -11.688 -0.894 1.00 89.69 84 ALA A N 1
ATOM 704 C CA . ALA A 1 84 ? -4.912 -11.109 -1.841 1.00 89.69 84 ALA A CA 1
ATOM 705 C C . ALA A 1 84 ? -3.700 -10.477 -1.141 1.00 89.69 84 ALA A C 1
ATOM 707 O O . ALA A 1 84 ? -2.566 -10.614 -1.596 1.00 89.69 84 ALA A O 1
ATOM 708 N N . PHE A 1 85 ? -3.938 -9.747 -0.047 1.00 92.38 85 PHE A N 1
ATOM 709 C CA . PHE A 1 85 ? -2.881 -9.164 0.775 1.00 92.38 85 PHE A CA 1
ATOM 710 C C . PHE A 1 85 ? -3.394 -8.717 2.142 1.00 92.38 85 PHE A C 1
ATOM 712 O O . PHE A 1 85 ? -4.593 -8.517 2.353 1.00 92.38 85 PHE A O 1
ATOM 719 N N . VAL A 1 86 ? -2.455 -8.496 3.061 1.00 93.62 86 VAL A N 1
ATOM 720 C CA . VAL A 1 86 ? -2.711 -7.853 4.351 1.00 93.62 86 VAL A CA 1
ATOM 721 C C . VAL A 1 86 ? -1.888 -6.585 4.463 1.00 93.62 86 VAL A C 1
ATOM 723 O O . VAL A 1 86 ? -0.681 -6.604 4.234 1.00 93.62 86 VAL A O 1
ATOM 726 N N . GLN A 1 87 ? -2.532 -5.494 4.859 1.00 94.19 87 GLN A N 1
ATOM 727 C CA . GLN A 1 87 ? -1.856 -4.264 5.247 1.00 94.19 87 GLN A CA 1
ATOM 728 C C . GLN A 1 87 ? -1.844 -4.155 6.773 1.00 94.19 87 GLN A C 1
ATOM 730 O O . GLN A 1 87 ? -2.880 -4.322 7.422 1.00 94.19 87 GLN A O 1
ATOM 735 N N . ARG A 1 88 ? -0.673 -3.867 7.343 1.00 94.50 88 ARG A N 1
ATOM 736 C CA . ARG A 1 88 ? -0.519 -3.540 8.764 1.00 94.50 88 ARG A CA 1
ATOM 737 C C . ARG A 1 88 ? -0.669 -2.028 8.929 1.00 94.50 88 ARG A C 1
ATOM 739 O O . ARG A 1 88 ? 0.017 -1.276 8.245 1.00 94.50 88 ARG A O 1
ATOM 746 N N . LEU A 1 89 ? -1.583 -1.599 9.792 1.00 95.25 89 LEU A N 1
ATOM 747 C CA . LEU A 1 89 ? -1.854 -0.194 10.087 1.00 95.25 89 LEU A CA 1
ATOM 748 C C . LEU A 1 89 ? -1.533 0.068 11.559 1.00 95.25 89 LEU A C 1
ATOM 750 O O . LEU A 1 89 ? -2.155 -0.526 12.443 1.00 95.25 89 LEU A O 1
ATOM 754 N N . GLU A 1 90 ? -0.557 0.933 11.823 1.00 95.69 90 GLU A N 1
ATOM 755 C CA . GLU A 1 90 ? -0.119 1.223 13.189 1.00 95.69 90 GLU A CA 1
ATOM 756 C C . GLU A 1 90 ? -1.200 1.964 13.976 1.00 95.69 90 GLU A C 1
ATOM 758 O O . GLU A 1 90 ? -1.830 2.893 13.466 1.00 95.69 90 GLU A O 1
ATOM 763 N N . ALA A 1 91 ? -1.404 1.570 15.236 1.00 97.62 91 ALA A N 1
ATOM 764 C CA . ALA A 1 91 ? -2.382 2.221 16.099 1.00 97.62 91 ALA A CA 1
ATOM 765 C C . ALA A 1 91 ? -2.085 3.722 16.306 1.00 97.62 91 ALA A C 1
ATOM 767 O O . ALA A 1 91 ? -3.020 4.505 16.126 1.00 97.62 91 ALA A O 1
ATOM 768 N N . PRO A 1 92 ? -0.832 4.164 16.565 1.00 96.88 92 PRO A N 1
ATOM 769 C CA . PRO A 1 92 ? -0.514 5.590 16.678 1.00 96.88 92 PRO A CA 1
ATOM 770 C C . PRO A 1 92 ? -0.929 6.408 15.445 1.00 96.88 92 PRO A C 1
ATOM 772 O O . PRO A 1 92 ? -1.616 7.420 15.587 1.00 96.88 92 PRO A O 1
ATOM 775 N N . ASP A 1 93 ? -0.614 5.922 14.239 1.00 95.31 93 ASP A N 1
ATOM 776 C CA . ASP A 1 93 ? -0.965 6.589 12.978 1.00 95.31 93 ASP A CA 1
ATOM 777 C C . ASP A 1 93 ? -2.485 6.696 12.787 1.00 95.31 93 ASP A C 1
ATOM 779 O O . ASP A 1 93 ? -2.999 7.703 12.298 1.00 95.31 93 ASP A O 1
ATOM 783 N 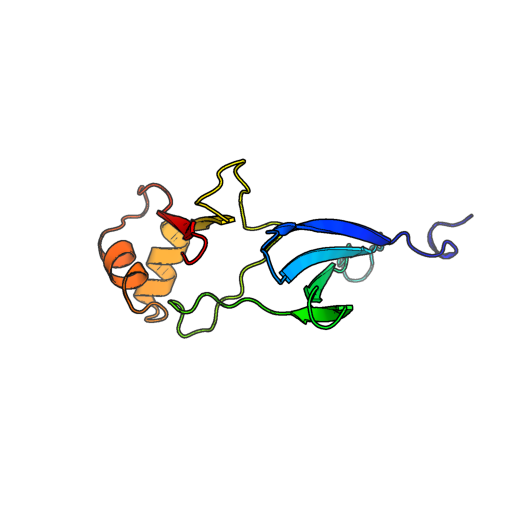N . LEU A 1 94 ? -3.225 5.643 13.150 1.00 97.25 94 LEU A N 1
ATOM 784 C CA . LEU A 1 94 ? -4.685 5.633 13.057 1.00 97.25 94 LEU A CA 1
ATOM 785 C C . LEU A 1 94 ? -5.324 6.579 14.075 1.00 97.25 94 LEU A C 1
ATOM 787 O O . LEU A 1 94 ? -6.300 7.253 13.745 1.00 97.25 94 LEU A O 1
ATOM 791 N N . ILE A 1 95 ? -4.779 6.650 15.290 1.00 98.06 95 ILE A N 1
ATOM 792 C CA . ILE A 1 95 ? -5.236 7.571 16.334 1.00 98.06 95 ILE A CA 1
ATOM 793 C C . ILE A 1 95 ? -5.031 9.017 15.881 1.00 98.06 95 ILE A C 1
ATOM 795 O O . ILE A 1 95 ? -5.956 9.823 15.988 1.00 98.06 95 ILE A O 1
ATOM 799 N N . GLU A 1 96 ? -3.852 9.347 15.350 1.00 97.50 96 GLU A N 1
ATOM 800 C CA . GLU A 1 96 ? -3.554 10.680 14.822 1.00 97.50 96 GLU A CA 1
ATOM 801 C C . GLU A 1 96 ? -4.482 11.041 13.654 1.00 97.50 96 GLU A C 1
ATOM 803 O O . GLU A 1 96 ? -5.165 12.066 13.698 1.00 97.50 96 GLU A O 1
ATOM 808 N N . ALA A 1 97 ? -4.611 10.157 12.661 1.00 97.06 97 ALA A N 1
ATOM 809 C CA . ALA A 1 9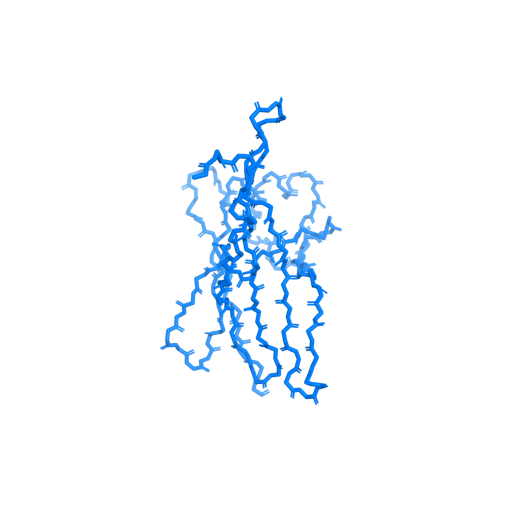7 ? -5.504 10.374 11.525 1.00 97.06 97 ALA A CA 1
ATOM 810 C C . ALA A 1 97 ? -6.974 10.545 11.957 1.00 97.06 97 ALA A C 1
ATOM 812 O O . ALA A 1 97 ? -7.707 11.356 11.385 1.00 97.06 97 ALA A O 1
ATOM 813 N N . ASN A 1 98 ? -7.427 9.814 12.984 1.00 97.69 98 ASN A N 1
ATOM 814 C CA . ASN A 1 98 ? -8.777 9.969 13.526 1.00 97.69 98 ASN A CA 1
ATOM 815 C C . ASN A 1 98 ? -8.960 11.324 14.228 1.00 97.69 98 ASN A C 1
ATOM 817 O O . ASN A 1 98 ? -9.965 11.997 13.993 1.00 97.69 98 ASN A O 1
ATOM 821 N N . LYS A 1 99 ? -7.982 11.748 15.045 1.00 97.31 99 LYS A N 1
ATOM 822 C CA . LYS A 1 99 ? -7.971 13.064 15.715 1.00 97.31 99 LYS A CA 1
ATOM 823 C C . LYS A 1 99 ? -8.022 14.211 14.701 1.00 97.31 99 LYS A C 1
ATOM 825 O O . LYS A 1 99 ? -8.746 15.179 14.920 1.00 97.31 99 LYS A O 1
ATOM 830 N N . ASN A 1 100 ? -7.339 14.058 13.568 1.00 97.25 100 ASN A N 1
ATOM 831 C CA . ASN A 1 100 ? -7.336 15.028 12.470 1.00 97.25 100 ASN A CA 1
ATOM 832 C C . ASN A 1 100 ? -8.609 14.982 11.600 1.00 97.25 100 ASN A C 1
ATOM 834 O O . ASN A 1 100 ? -8.763 15.784 10.680 1.00 97.25 100 ASN A O 1
ATOM 838 N N . GLY A 1 101 ? -9.539 14.057 11.866 1.00 97.12 101 GLY A N 1
ATOM 839 C CA . GLY A 1 101 ? -10.771 13.901 11.089 1.00 97.12 101 GLY A CA 1
ATOM 840 C C . GLY A 1 101 ? -10.559 13.301 9.695 1.00 97.12 101 GLY A C 1
ATOM 841 O O . GLY A 1 101 ? -11.420 13.441 8.827 1.00 97.12 101 GLY A O 1
ATOM 842 N N . GLU A 1 102 ? -9.433 12.627 9.463 1.00 97.75 102 GLU A N 1
ATOM 843 C CA . GLU A 1 102 ? -9.058 12.096 8.150 1.00 97.75 102 GLU A CA 1
ATOM 844 C C . GLU A 1 102 ? -9.715 10.746 7.853 1.00 97.75 102 GLU A C 1
ATOM 846 O O . GLU A 1 102 ? -9.897 10.396 6.686 1.00 97.75 102 GLU A O 1
ATOM 851 N N . LEU A 1 103 ? -10.110 9.996 8.883 1.00 97.75 103 LEU A N 1
ATOM 852 C CA . LEU A 1 103 ? -10.721 8.677 8.736 1.00 97.75 103 LEU A CA 1
ATOM 853 C C . LEU A 1 103 ? -12.242 8.739 8.555 1.00 97.75 103 LEU A C 1
ATOM 855 O O . LEU A 1 103 ? -12.941 9.562 9.155 1.00 97.75 103 LEU A O 1
ATOM 859 N N . LYS A 1 104 ? -12.772 7.793 7.779 1.00 96.94 104 LYS A N 1
ATOM 860 C CA . LYS A 1 104 ? -14.208 7.515 7.635 1.00 96.94 104 LYS A CA 1
ATOM 861 C C . LYS A 1 104 ? -14.487 6.009 7.635 1.00 96.94 104 LYS A C 1
ATOM 863 O O . LYS A 1 104 ? -13.570 5.194 7.653 1.00 96.94 104 LYS A O 1
ATOM 868 N N . GLY A 1 105 ? -15.771 5.652 7.630 1.00 95.81 105 GLY A N 1
ATOM 869 C CA . GLY A 1 105 ? -16.207 4.261 7.522 1.00 95.81 105 GLY A CA 1
ATOM 870 C C . GLY A 1 105 ? -15.724 3.383 8.678 1.00 95.81 105 GLY A C 1
ATOM 871 O O . GLY A 1 105 ? -15.600 3.839 9.816 1.00 95.81 105 GLY A O 1
ATOM 872 N N . LYS A 1 106 ? -15.453 2.109 8.373 1.00 95.50 106 LYS A N 1
ATOM 873 C CA . LYS A 1 106 ? -15.157 1.099 9.394 1.00 95.50 106 LYS A CA 1
ATOM 874 C C . LYS A 1 106 ? -13.813 1.329 10.077 1.00 95.50 106 LYS A C 1
ATOM 876 O O . LYS A 1 106 ? -13.708 1.118 11.283 1.00 95.50 106 LYS A O 1
ATOM 881 N N . LEU A 1 107 ? -12.806 1.800 9.342 1.00 96.50 107 LEU A N 1
ATOM 882 C CA . LEU A 1 107 ? -11.500 2.089 9.927 1.00 96.50 107 LEU A CA 1
ATOM 883 C C . LEU A 1 107 ? -11.574 3.210 10.973 1.00 96.50 107 LEU A C 1
ATOM 885 O O . LEU A 1 107 ? -10.908 3.116 11.999 1.00 96.50 107 LEU A O 1
ATOM 889 N N . LYS A 1 108 ? -12.438 4.219 10.775 1.00 97.75 108 LYS A N 1
ATOM 890 C CA . LYS A 1 108 ? -12.707 5.256 11.787 1.00 97.75 108 LYS A CA 1
ATOM 891 C C . LYS A 1 108 ? -13.314 4.680 13.067 1.00 97.75 108 LYS A C 1
ATOM 893 O O . LYS A 1 108 ? -12.925 5.074 14.167 1.00 97.75 108 LYS A O 1
ATOM 898 N N . GLU A 1 109 ? -14.276 3.767 12.928 1.00 98.19 109 GLU A N 1
ATOM 899 C CA . GLU A 1 109 ? -14.902 3.105 14.078 1.00 98.19 109 GLU A CA 1
ATOM 900 C C . GLU A 1 109 ? -13.860 2.338 14.893 1.00 98.19 109 GLU A C 1
ATOM 902 O O . GLU A 1 109 ? -13.832 2.476 16.110 1.00 98.19 109 GLU A O 1
ATOM 907 N N . ILE A 1 110 ? -12.970 1.598 14.222 1.00 97.88 110 ILE A N 1
ATOM 908 C CA . ILE A 1 110 ? -11.877 0.863 14.871 1.00 97.88 110 ILE A CA 1
ATOM 909 C C . ILE A 1 110 ? -10.892 1.836 15.526 1.00 97.88 110 ILE A C 1
ATOM 911 O O . ILE A 1 110 ? -10.566 1.676 16.694 1.00 97.88 110 ILE A O 1
ATOM 915 N N . ALA A 1 111 ? -10.452 2.876 14.814 1.00 97.81 111 ALA A N 1
ATOM 916 C CA . ALA A 1 111 ? -9.494 3.848 15.343 1.00 97.81 111 ALA A CA 1
ATOM 917 C C . ALA A 1 111 ? -10.010 4.573 16.597 1.00 97.81 111 ALA A C 1
ATOM 919 O O . ALA A 1 111 ? -9.227 4.949 17.462 1.00 97.81 111 ALA A O 1
ATOM 920 N N . SER A 1 112 ? -11.329 4.746 16.722 1.00 97.94 112 SER A N 1
ATOM 921 C CA . SER A 1 112 ? -11.964 5.352 17.901 1.00 97.94 112 SER A CA 1
ATOM 922 C C . SER A 1 112 ? -11.899 4.479 19.160 1.00 97.94 112 SER A C 1
ATOM 924 O O . SER A 1 112 ? -12.187 4.979 20.244 1.00 97.94 112 SER A O 1
ATOM 926 N N . THR A 1 113 ? -11.542 3.196 19.036 1.00 97.94 113 THR A N 1
ATOM 927 C CA . THR A 1 113 ? -11.398 2.270 20.171 1.00 97.94 113 THR A CA 1
ATOM 928 C C . THR A 1 113 ? -9.945 1.993 20.550 1.00 97.94 113 THR A C 1
ATOM 930 O O . THR A 1 113 ? -9.718 1.183 21.442 1.00 97.94 113 THR A O 1
ATOM 933 N N . LEU A 1 114 ? -8.974 2.588 19.850 1.00 98.19 114 LEU A N 1
ATOM 934 C CA . LEU A 1 114 ? -7.548 2.356 20.084 1.00 98.19 114 LEU A CA 1
ATOM 935 C C . LEU A 1 114 ? -6.982 3.339 21.115 1.00 98.19 114 LEU A C 1
ATOM 937 O O . LEU A 1 114 ? -7.404 4.494 21.195 1.00 98.19 114 LEU A O 1
ATOM 941 N N . ASP A 1 115 ? -5.967 2.879 21.834 1.00 96.56 115 ASP A N 1
ATOM 942 C CA . ASP A 1 115 ? -5.051 3.681 22.644 1.00 96.56 115 ASP A CA 1
ATOM 943 C C . ASP A 1 115 ? -3.600 3.526 22.145 1.00 96.56 115 ASP A C 1
ATOM 945 O O . ASP A 1 115 ? -3.323 2.772 21.212 1.00 96.56 115 ASP A O 1
ATOM 949 N N . GLU A 1 116 ? -2.667 4.279 22.731 1.00 90.75 116 GLU A N 1
ATOM 950 C CA . GLU A 1 116 ? -1.266 4.336 22.278 1.00 90.75 116 GLU A CA 1
ATOM 951 C C . GLU A 1 116 ? -0.518 2.998 22.419 1.00 90.75 116 GLU A C 1
ATOM 953 O O . GLU A 1 116 ? 0.417 2.744 21.663 1.00 90.75 116 GLU A O 1
ATOM 958 N N . GLU A 1 117 ? -0.965 2.123 23.323 1.00 95.31 117 GLU A N 1
ATOM 959 C CA . GLU A 1 117 ? -0.380 0.797 23.569 1.00 95.31 117 GLU A CA 1
ATOM 960 C C . GLU A 1 117 ? -1.076 -0.307 22.756 1.00 95.31 117 GLU A C 1
ATOM 962 O O . GLU A 1 117 ? -0.719 -1.488 22.825 1.00 95.31 117 GLU A O 1
ATOM 967 N N . SER A 1 118 ? -2.099 0.059 21.983 1.00 97.94 118 SER A N 1
ATOM 968 C CA . SER A 1 118 ? -2.865 -0.886 21.193 1.00 97.94 118 SER A CA 1
ATOM 969 C C . SER A 1 118 ? -2.018 -1.496 20.083 1.00 97.94 118 SER A C 1
ATOM 971 O O . SER A 1 118 ? -1.226 -0.841 19.403 1.00 97.94 118 SER A O 1
ATOM 973 N N . ASN A 1 119 ? -2.244 -2.786 19.848 1.00 98.12 119 ASN A N 1
ATOM 974 C CA . ASN A 1 119 ? -1.627 -3.474 18.727 1.00 98.12 119 ASN A CA 1
ATOM 975 C C . ASN A 1 119 ? -2.106 -2.899 17.377 1.00 98.12 119 ASN A C 1
ATOM 977 O O . ASN A 1 119 ? -3.206 -2.347 17.282 1.00 98.12 119 ASN A O 1
ATOM 981 N N . PRO A 1 120 ? -1.319 -3.086 16.304 1.00 97.00 120 PRO A N 1
ATOM 982 C CA . PRO A 1 120 ? -1.702 -2.682 14.957 1.00 97.00 120 PRO A CA 1
ATOM 983 C C . PRO A 1 120 ? -3.008 -3.324 14.493 1.00 97.00 120 PRO A C 1
ATOM 985 O O . PRO A 1 120 ? -3.296 -4.489 14.782 1.00 97.00 120 PRO A O 1
ATOM 988 N N . VAL A 1 121 ? -3.743 -2.590 13.665 1.00 97.19 121 VAL A N 1
ATOM 989 C CA . VAL A 1 121 ? -4.911 -3.104 12.951 1.00 97.19 121 VAL A CA 1
ATOM 990 C C . VAL A 1 121 ? -4.441 -3.784 11.669 1.00 97.19 121 VAL A C 1
ATOM 992 O O . VAL A 1 121 ? -3.665 -3.221 10.896 1.00 97.19 121 VAL A O 1
ATOM 995 N N . LEU A 1 122 ? -4.924 -4.999 11.418 1.00 95.62 122 LEU A N 1
ATOM 996 C CA . LEU A 1 122 ? -4.668 -5.714 10.169 1.00 95.62 122 LEU A CA 1
ATOM 997 C C . LEU A 1 122 ? -5.858 -5.549 9.224 1.00 95.62 122 LEU A C 1
ATOM 999 O O . LEU A 1 122 ? -6.969 -5.979 9.531 1.00 95.62 122 LEU A O 1
ATOM 1003 N N . MET A 1 123 ? -5.619 -4.957 8.056 1.00 94.50 123 MET A N 1
ATOM 1004 C CA . MET A 1 123 ? -6.598 -4.890 6.974 1.00 94.50 123 MET A CA 1
ATOM 1005 C C . MET A 1 123 ? -6.369 -6.056 6.015 1.00 94.50 123 MET A C 1
ATOM 1007 O O . MET A 1 123 ? -5.318 -6.140 5.385 1.00 94.50 123 MET A O 1
ATOM 1011 N N . LEU A 1 124 ? -7.357 -6.944 5.892 1.00 93.81 124 LEU A N 1
ATOM 1012 C CA . LEU A 1 124 ? -7.313 -8.087 4.981 1.00 93.81 124 LEU A CA 1
ATOM 1013 C C . LEU A 1 124 ? -8.067 -7.740 3.694 1.00 93.81 124 LEU A C 1
ATOM 1015 O O . LEU A 1 124 ? -9.289 -7.580 3.715 1.00 93.81 124 LEU A O 1
ATOM 1019 N N . ALA A 1 125 ? -7.357 -7.664 2.572 1.00 91.25 125 ALA A N 1
ATOM 1020 C CA . ALA A 1 125 ? -7.966 -7.528 1.258 1.00 91.25 125 ALA A CA 1
ATOM 1021 C C . ALA A 1 125 ? -8.228 -8.917 0.673 1.00 91.25 125 ALA A C 1
ATOM 1023 O O . ALA A 1 125 ? -7.304 -9.701 0.469 1.00 91.25 125 ALA A O 1
ATOM 1024 N N . ARG A 1 126 ? -9.498 -9.224 0.410 1.00 91.19 126 ARG A N 1
ATOM 1025 C CA . ARG A 1 126 ? -9.937 -10.518 -0.122 1.00 91.19 126 ARG A CA 1
ATOM 1026 C C . ARG A 1 126 ? -10.274 -10.423 -1.604 1.00 91.19 126 ARG A C 1
ATOM 1028 O O . ARG A 1 126 ? -10.749 -9.380 -2.062 1.00 91.19 126 ARG A O 1
ATOM 1035 N N . TYR A 1 127 ? -10.086 -11.518 -2.334 1.00 85.50 127 TYR A N 1
ATOM 1036 C CA . TYR A 1 127 ? -10.592 -11.626 -3.699 1.00 85.50 127 TYR A CA 1
ATOM 1037 C C . TYR A 1 127 ? -12.123 -11.548 -3.690 1.00 85.50 127 TYR A C 1
ATOM 1039 O O . TYR A 1 127 ? -12.792 -12.138 -2.836 1.00 85.50 127 TYR A O 1
ATOM 1047 N N . LYS A 1 128 ? -12.694 -10.782 -4.625 1.00 81.62 128 LYS A N 1
ATOM 1048 C CA . LYS A 1 128 ? -14.145 -10.789 -4.829 1.00 81.62 128 LYS A CA 1
ATOM 1049 C C . LYS A 1 128 ? -14.527 -12.140 -5.434 1.00 81.62 128 LYS A C 1
ATOM 1051 O O . LYS A 1 128 ? -13.950 -12.517 -6.448 1.00 81.62 128 LYS A O 1
ATOM 1056 N N . LYS A 1 129 ? -15.461 -12.837 -4.786 1.00 71.31 129 LYS A N 1
ATOM 1057 C CA . LYS A 1 129 ? -16.111 -14.035 -5.331 1.00 71.31 129 LYS A CA 1
ATOM 1058 C C . LYS A 1 129 ? -17.129 -13.645 -6.400 1.00 71.31 129 LYS A C 1
ATOM 1060 O O . LYS A 1 129 ? -17.706 -12.538 -6.271 1.00 71.31 129 LYS A O 1
#

Sequence (129 aa):
PSIETMIPEIFLFPGVFTDRYYFLQTVKKEYNFTTDIGFPRTDLVYDRQEKAIYEYTVLNADFSTKKPVNMVYDIKLFNDDEIAFVQRLEAPDLIEANKNGELKGKLKEIASTLDEESNPVLMLARYKK